Protein AF-A0A183IGJ3-F1 (afdb_monomer_lite)

pLDDT: mean 84.65, std 13.78, range [41.81, 96.06]

Sequence (162 aa):
MSFAILSLTQYGVMQSRVSWLTRVNLHGWLLAAASLLSVCGFIVVYTGKTAFGKNHFTTYHGLIGFVTVCFTLLQLPTGLLLKYAYALQLTTFVRLVDMKFAHSLSGSLLYVFGCVALMLSFVSNWFVHHTSTLTVYYSFAIVAMMATFFIGNAYSIIKVRL

Foldseek 3Di:
DLVLVLCVFPPHPNVVPDDPVVSLVVSLVVLVVVLVVLVVVLVVVVVVCVVVVHDAPPFPLRVLSVVLSVLSVVLNVLSVCLVCVVVVVVCVVPPSLVSVLVSLVSVLVSLVSVLVSQLSVLPDPVNPVVDPPVVSVVSNVVSVVSNVVSVVRNVVSVVVVD

Structure (mmCIF, N/CA/C/O backbone):
data_AF-A0A183IGJ3-F1
#
_entry.id   AF-A0A183IGJ3-F1
#
loop_
_atom_site.group_PDB
_atom_site.id
_atom_site.type_symbol
_atom_site.label_atom_id
_atom_site.label_alt_id
_atom_site.label_comp_id
_atom_site.label_asym_id
_atom_site.label_entity_id
_atom_site.label_seq_id
_atom_site.pdbx_PDB_ins_code
_atom_site.Cartn_x
_atom_site.Cartn_y
_atom_site.Cartn_z
_atom_site.occupancy
_atom_site.B_iso_or_equiv
_atom_site.auth_seq_id
_atom_site.auth_comp_id
_atom_site.auth_asym_id
_atom_site.auth_atom_id
_atom_site.pdbx_PDB_model_num
ATOM 1 N N . MET A 1 1 ? -2.962 4.534 -2.001 1.00 48.09 1 MET A N 1
ATOM 2 C CA . MET A 1 1 ? -2.826 3.308 -2.824 1.00 48.09 1 MET A CA 1
ATOM 3 C C . MET A 1 1 ? -3.724 3.379 -4.060 1.00 48.09 1 MET A C 1
ATOM 5 O O . MET A 1 1 ? -3.209 3.489 -5.161 1.00 48.09 1 MET A O 1
ATOM 9 N N . SER A 1 2 ? -5.048 3.442 -3.908 1.00 41.81 2 SER A N 1
ATOM 10 C CA . SER A 1 2 ? -6.011 3.329 -5.019 1.00 41.81 2 SER A CA 1
ATOM 11 C C . SER A 1 2 ? -5.917 4.424 -6.098 1.00 41.81 2 SER A C 1
ATOM 13 O O . SER A 1 2 ? -5.955 4.116 -7.284 1.00 41.81 2 SER A O 1
ATOM 15 N N . PHE A 1 3 ? -5.693 5.688 -5.718 1.00 49.97 3 PHE A N 1
ATOM 16 C CA . PHE A 1 3 ? -5.486 6.791 -6.675 1.00 49.97 3 PHE A CA 1
ATOM 17 C C . PHE A 1 3 ? -4.190 6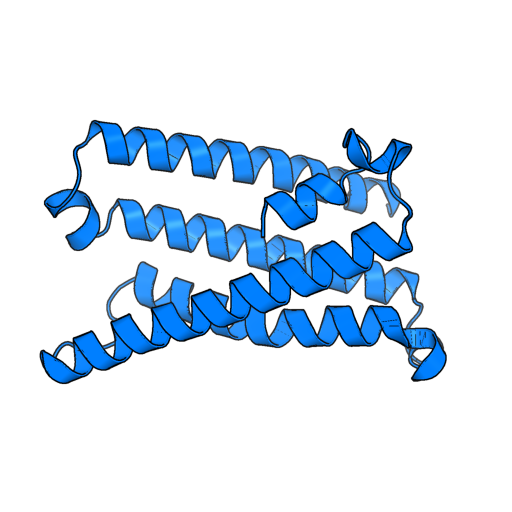.639 -7.499 1.00 49.97 3 PHE A C 1
ATOM 19 O O . PHE A 1 3 ? -4.163 6.935 -8.689 1.00 49.97 3 PHE A O 1
ATOM 26 N N . ALA A 1 4 ? -3.130 6.102 -6.883 1.00 49.72 4 ALA A N 1
ATOM 27 C CA . ALA A 1 4 ? -1.837 5.854 -7.527 1.00 49.72 4 ALA A CA 1
ATOM 28 C C . ALA A 1 4 ? -1.868 4.681 -8.523 1.00 49.72 4 ALA A C 1
ATOM 30 O O . ALA A 1 4 ? -0.970 4.554 -9.350 1.00 49.72 4 ALA A O 1
ATOM 31 N N . ILE A 1 5 ? -2.869 3.806 -8.417 1.00 51.47 5 ILE A N 1
ATOM 32 C CA . ILE A 1 5 ? -3.112 2.715 -9.362 1.00 51.47 5 ILE A CA 1
ATOM 33 C C . ILE A 1 5 ? -4.030 3.200 -10.486 1.00 51.47 5 ILE A C 1
ATOM 35 O O . ILE A 1 5 ? -3.745 2.940 -11.651 1.00 51.47 5 ILE A O 1
ATOM 39 N N . LEU A 1 6 ? -5.078 3.970 -10.165 1.00 50.88 6 LEU A N 1
ATOM 40 C CA . LEU A 1 6 ? -5.981 4.588 -11.146 1.00 50.88 6 LEU A CA 1
ATOM 41 C C . LEU A 1 6 ? -5.226 5.444 -12.174 1.00 50.88 6 LEU A C 1
ATOM 43 O O . LEU A 1 6 ? -5.501 5.351 -13.369 1.00 50.88 6 LEU A O 1
ATOM 47 N N . SER A 1 7 ? -4.211 6.194 -11.737 1.00 45.66 7 SER A N 1
ATOM 48 C CA . SER A 1 7 ? -3.332 6.966 -12.625 1.00 45.66 7 SER A CA 1
ATOM 49 C C . SER A 1 7 ? -2.435 6.099 -13.528 1.00 45.66 7 SER A C 1
ATOM 51 O O . SER A 1 7 ? -1.922 6.592 -14.537 1.00 45.66 7 SER A O 1
ATOM 53 N N . LEU A 1 8 ? -2.262 4.809 -13.217 1.00 50.53 8 LEU A N 1
ATOM 54 C CA . LEU A 1 8 ? -1.480 3.833 -13.986 1.00 50.53 8 LEU A CA 1
ATOM 55 C C . LEU A 1 8 ? -2.326 2.900 -14.873 1.00 50.53 8 LEU A C 1
ATOM 57 O O . LEU A 1 8 ? -1.766 2.286 -15.780 1.00 50.53 8 LEU A O 1
ATOM 61 N N . THR A 1 9 ? -3.646 2.829 -14.674 1.00 54.88 9 THR A N 1
ATOM 62 C CA . THR A 1 9 ? -4.538 1.972 -15.482 1.00 54.88 9 THR A CA 1
ATOM 63 C C . THR A 1 9 ? -4.536 2.342 -16.969 1.00 54.88 9 THR A C 1
ATOM 65 O O . THR A 1 9 ? -4.424 3.518 -17.321 1.00 54.88 9 THR A O 1
ATOM 68 N N . GLN A 1 10 ? -4.677 1.324 -17.833 1.00 47.97 10 GLN A N 1
ATOM 69 C CA . GLN A 1 10 ? -4.650 1.446 -19.301 1.00 47.97 10 GLN A CA 1
ATOM 70 C C . GLN A 1 10 ? -5.842 2.220 -19.912 1.00 47.97 10 GLN A C 1
ATOM 72 O O . GLN A 1 10 ? -5.866 2.484 -21.111 1.00 47.97 10 GLN A O 1
ATOM 77 N N . TYR A 1 11 ? -6.823 2.585 -19.086 1.00 48.66 11 TYR A N 1
ATOM 78 C CA . TYR A 1 11 ? -8.042 3.294 -19.487 1.00 48.66 11 TYR A CA 1
ATOM 79 C C . TYR A 1 11 ? -8.221 4.620 -18.731 1.00 48.66 11 TYR A C 1
ATOM 81 O O . TYR A 1 11 ? -9.275 5.250 -18.797 1.00 48.66 11 TYR A O 1
ATOM 89 N N . GLY A 1 12 ? -7.205 5.052 -17.977 1.00 52.75 12 GLY A N 1
ATOM 90 C CA . GLY A 1 12 ? -7.274 6.273 -17.183 1.00 52.75 12 GLY A CA 1
ATOM 91 C C . GLY A 1 12 ? -7.112 7.525 -18.044 1.00 52.75 12 GLY A C 1
ATOM 92 O O . GLY A 1 12 ? -6.180 7.622 -18.841 1.00 52.75 12 GLY A O 1
ATOM 93 N N . VAL A 1 13 ? -7.946 8.543 -17.809 1.00 51.69 13 VAL A N 1
ATOM 94 C CA . VAL A 1 13 ? -7.865 9.869 -18.463 1.00 51.69 13 VAL A CA 1
ATOM 95 C C . VAL A 1 13 ? -6.439 10.453 -18.416 1.00 51.69 13 VAL A C 1
ATOM 97 O O . VAL A 1 13 ? -5.993 11.098 -19.364 1.00 51.69 13 VAL A O 1
ATOM 100 N N . MET A 1 14 ? -5.679 10.167 -17.349 1.00 49.31 14 MET A N 1
ATOM 101 C CA . MET A 1 14 ? -4.291 10.616 -17.177 1.00 49.31 14 MET A CA 1
ATOM 102 C C . MET A 1 14 ? -3.277 9.955 -18.122 1.00 49.31 14 MET A C 1
ATOM 104 O O . MET A 1 14 ? -2.228 10.547 -18.368 1.00 49.31 14 MET A O 1
ATOM 108 N N . GLN A 1 15 ? -3.545 8.766 -18.668 1.00 58.28 15 GLN A N 1
ATOM 109 C CA . GLN A 1 15 ? -2.592 8.074 -19.543 1.00 58.28 15 GLN A CA 1
ATOM 110 C C . GLN A 1 15 ? -2.356 8.815 -20.860 1.00 58.28 15 GLN A C 1
ATOM 112 O O . GLN A 1 15 ? -1.246 8.778 -21.381 1.00 58.28 15 GLN A O 1
ATOM 117 N N . SER A 1 16 ? -3.380 9.502 -21.368 1.00 57.66 16 SER A N 1
ATOM 118 C CA . SER A 1 16 ? -3.294 10.280 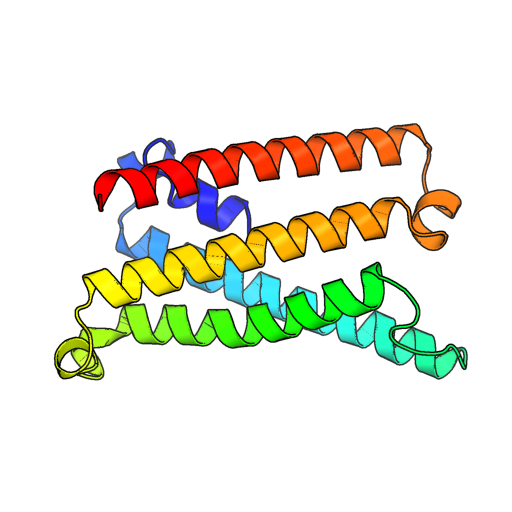-22.609 1.00 57.66 16 SER A CA 1
ATOM 119 C C . SER A 1 16 ? -2.636 11.653 -22.429 1.00 57.66 16 SER A C 1
ATOM 121 O O . SER A 1 16 ? -2.203 12.250 -23.409 1.00 57.66 16 SER A O 1
ATOM 123 N N . ARG A 1 17 ? -2.554 12.166 -21.191 1.00 69.44 17 ARG A N 1
ATOM 124 C CA . ARG A 1 17 ? -2.164 13.562 -20.912 1.00 69.44 17 ARG A CA 1
ATOM 125 C C . ARG A 1 17 ? -0.875 13.724 -20.113 1.00 69.44 17 ARG A C 1
ATOM 127 O O . ARG A 1 17 ? -0.326 14.820 -20.080 1.00 69.44 17 ARG A O 1
ATOM 134 N N . VAL A 1 18 ? -0.402 12.676 -19.439 1.00 75.50 18 VAL A N 1
ATOM 135 C CA . VAL A 1 18 ? 0.725 12.762 -18.500 1.00 75.50 18 VAL A CA 1
ATOM 136 C C . VAL A 1 18 ? 1.831 11.798 -18.910 1.00 75.50 18 VAL A C 1
ATOM 138 O O . VAL A 1 18 ? 1.575 10.623 -19.174 1.00 75.50 18 VAL A O 1
ATOM 141 N N . SER A 1 19 ? 3.077 12.286 -18.919 1.00 83.81 19 SER A N 1
ATOM 142 C CA . SER A 1 19 ? 4.242 11.475 -19.283 1.00 83.81 19 SER A CA 1
ATOM 143 C C . SER A 1 19 ? 4.370 10.228 -18.398 1.00 83.81 19 SER A C 1
ATOM 145 O O . SER A 1 19 ? 4.028 10.237 -17.210 1.00 83.81 19 SER A O 1
ATOM 147 N N . TRP A 1 20 ? 4.911 9.147 -18.964 1.00 79.25 20 TRP A N 1
ATOM 148 C CA . TRP A 1 20 ? 5.144 7.905 -18.225 1.00 79.25 20 TRP A CA 1
ATOM 149 C C . TRP A 1 20 ? 6.023 8.124 -16.983 1.00 79.25 20 TRP A C 1
ATOM 151 O O . TRP A 1 20 ? 5.697 7.633 -15.903 1.00 79.25 20 TRP A O 1
ATOM 161 N N . LEU A 1 21 ? 7.082 8.932 -17.108 1.00 83.88 21 LEU A N 1
ATOM 162 C CA . LEU A 1 21 ? 7.997 9.234 -16.006 1.00 83.88 21 LEU A CA 1
ATOM 163 C C . LEU A 1 21 ? 7.287 9.962 -14.856 1.00 83.88 21 LEU A C 1
ATOM 165 O O . LEU A 1 21 ? 7.456 9.598 -13.691 1.00 83.88 21 LEU A O 1
ATOM 169 N N . THR A 1 22 ? 6.451 10.954 -15.174 1.00 85.88 22 THR A N 1
ATOM 170 C CA . THR A 1 22 ? 5.648 11.667 -14.173 1.00 85.88 22 THR A CA 1
ATOM 171 C C . THR A 1 22 ? 4.702 10.710 -13.449 1.00 85.88 22 THR A C 1
ATOM 173 O O . THR A 1 22 ? 4.613 10.759 -12.225 1.00 85.88 22 THR A O 1
ATOM 176 N N . ARG A 1 23 ? 4.038 9.798 -14.171 1.00 81.81 23 ARG A N 1
ATOM 177 C CA . ARG A 1 23 ? 3.114 8.816 -13.575 1.00 81.81 23 ARG A CA 1
ATOM 178 C C . ARG A 1 23 ? 3.823 7.870 -12.607 1.00 81.81 23 ARG A C 1
ATOM 180 O O . ARG A 1 23 ? 3.336 7.666 -11.498 1.00 81.81 23 ARG A O 1
ATOM 187 N N . VAL A 1 24 ? 4.986 7.342 -12.991 1.00 83.81 24 VAL A N 1
ATOM 188 C CA . VAL A 1 24 ? 5.797 6.463 -12.129 1.00 83.81 24 VAL A CA 1
ATOM 189 C C . VAL A 1 24 ? 6.292 7.204 -10.885 1.00 83.81 24 VAL A C 1
ATOM 191 O O . VAL A 1 24 ? 6.236 6.659 -9.784 1.00 83.81 24 VAL A O 1
ATOM 194 N N . ASN A 1 25 ? 6.725 8.460 -11.028 1.00 87.94 25 ASN A N 1
ATOM 195 C CA . ASN A 1 25 ? 7.157 9.269 -9.886 1.00 87.94 25 ASN A CA 1
ATOM 196 C C . ASN A 1 25 ? 5.997 9.589 -8.935 1.00 87.94 25 ASN A C 1
ATOM 198 O O . ASN A 1 25 ? 6.141 9.410 -7.729 1.00 87.94 25 ASN A O 1
ATOM 202 N N . LEU A 1 26 ? 4.842 10.008 -9.461 1.00 86.56 26 LEU A N 1
ATOM 203 C CA . LEU A 1 26 ? 3.645 10.251 -8.651 1.00 86.56 26 LEU A CA 1
ATOM 204 C C . LEU A 1 26 ? 3.206 8.988 -7.911 1.00 86.56 26 LEU A C 1
ATOM 206 O O . LEU A 1 26 ? 2.904 9.055 -6.723 1.00 86.56 26 LEU A O 1
ATOM 210 N N . HIS A 1 27 ? 3.209 7.838 -8.589 1.00 86.25 27 HIS A N 1
ATOM 211 C CA . HIS A 1 27 ? 2.921 6.554 -7.962 1.00 86.25 27 HIS A CA 1
ATOM 212 C C . HIS A 1 27 ? 3.863 6.291 -6.781 1.00 86.25 27 HIS A C 1
ATOM 214 O O . HIS A 1 27 ? 3.391 6.065 -5.669 1.00 86.25 27 HIS A O 1
ATOM 220 N N . GLY A 1 28 ? 5.176 6.417 -6.991 1.00 88.19 28 GLY A N 1
ATOM 221 C CA . GLY A 1 28 ? 6.171 6.248 -5.931 1.00 88.19 28 GLY A CA 1
ATOM 222 C C . GLY A 1 28 ? 5.956 7.188 -4.739 1.00 88.19 28 GLY A C 1
ATOM 223 O O . GLY A 1 28 ? 5.903 6.723 -3.602 1.00 88.19 28 GLY A O 1
ATOM 224 N N . TRP A 1 29 ? 5.762 8.488 -4.982 1.00 90.31 29 TRP A N 1
ATOM 225 C CA . TRP A 1 29 ? 5.558 9.476 -3.913 1.00 90.31 29 TRP A CA 1
ATOM 226 C C . TRP A 1 29 ? 4.268 9.249 -3.126 1.00 90.31 29 TRP A C 1
ATOM 228 O O . TRP A 1 29 ? 4.275 9.305 -1.896 1.00 90.31 29 TRP A O 1
ATOM 238 N N . LEU A 1 30 ? 3.167 8.938 -3.814 1.00 88.38 30 LEU A N 1
ATOM 239 C CA . LEU A 1 30 ? 1.893 8.628 -3.165 1.00 88.38 30 LEU A CA 1
ATOM 240 C C . LEU A 1 30 ? 1.981 7.355 -2.319 1.00 88.38 30 LEU A C 1
ATOM 242 O O . LEU A 1 30 ? 1.377 7.295 -1.248 1.00 88.38 30 LEU A O 1
ATOM 246 N N . LEU A 1 31 ? 2.715 6.336 -2.782 1.00 90.06 31 LEU A N 1
ATOM 247 C CA . LEU A 1 31 ? 2.945 5.122 -2.001 1.00 90.06 31 LEU A CA 1
ATOM 248 C C . LEU A 1 31 ? 3.841 5.387 -0.788 1.00 90.06 31 LEU A C 1
ATOM 250 O O . LEU A 1 31 ? 3.537 4.884 0.290 1.00 90.06 31 LEU A O 1
ATOM 254 N N . ALA A 1 32 ? 4.892 6.198 -0.931 1.00 90.75 32 ALA A N 1
ATOM 255 C CA . ALA A 1 32 ? 5.766 6.572 0.179 1.00 90.75 32 ALA A CA 1
ATOM 256 C C . ALA A 1 32 ? 4.999 7.339 1.268 1.00 90.75 32 ALA A C 1
ATOM 258 O O . ALA A 1 32 ? 5.056 6.967 2.441 1.00 90.75 32 ALA A O 1
ATOM 259 N N . ALA A 1 33 ? 4.205 8.342 0.880 1.00 92.50 33 ALA A N 1
ATOM 260 C CA . ALA A 1 33 ? 3.359 9.093 1.807 1.00 92.50 33 ALA A CA 1
ATOM 261 C C . ALA A 1 33 ? 2.314 8.192 2.489 1.00 92.50 33 ALA A C 1
ATOM 263 O O . ALA A 1 33 ? 2.146 8.246 3.706 1.00 92.50 33 ALA A O 1
ATOM 264 N N . ALA A 1 34 ? 1.649 7.317 1.727 1.00 89.19 34 ALA A N 1
ATOM 265 C CA . ALA A 1 34 ? 0.686 6.367 2.283 1.00 89.19 34 ALA A CA 1
ATOM 266 C C . ALA A 1 34 ? 1.342 5.382 3.264 1.00 89.19 34 ALA A C 1
ATOM 268 O O . ALA A 1 34 ? 0.765 5.087 4.307 1.00 89.19 34 ALA A O 1
ATOM 269 N N . SER A 1 35 ? 2.547 4.898 2.957 1.00 92.25 35 SER A N 1
ATOM 270 C CA . SER A 1 35 ? 3.300 4.014 3.848 1.00 92.25 35 SER A CA 1
ATOM 271 C C . SER A 1 35 ? 3.693 4.721 5.139 1.00 92.25 35 SER A C 1
ATOM 273 O O . SER A 1 35 ? 3.549 4.138 6.209 1.00 92.25 35 SER A O 1
ATOM 275 N N . LEU A 1 36 ? 4.144 5.977 5.061 1.00 94.94 36 LEU A N 1
ATOM 276 C CA . LEU A 1 36 ? 4.469 6.768 6.245 1.00 94.94 36 LEU A CA 1
ATOM 277 C C . LEU A 1 36 ? 3.239 6.941 7.143 1.00 94.94 36 LEU A C 1
ATOM 279 O O . LEU A 1 36 ? 3.298 6.639 8.331 1.00 94.94 36 LEU A O 1
ATOM 283 N N . LEU A 1 37 ? 2.103 7.342 6.565 1.00 94.19 37 LEU A N 1
ATOM 284 C CA . LEU A 1 37 ? 0.839 7.461 7.298 1.00 94.19 37 LEU A CA 1
ATOM 285 C C . LEU A 1 37 ? 0.408 6.131 7.921 1.00 94.19 37 LEU A C 1
ATOM 287 O O . LEU A 1 37 ? -0.061 6.110 9.057 1.00 94.19 37 LEU A O 1
ATOM 291 N N . SER A 1 38 ? 0.599 5.022 7.207 1.00 92.75 38 SER A N 1
ATOM 292 C CA . SER A 1 38 ? 0.275 3.690 7.713 1.00 92.75 38 SER A CA 1
ATOM 293 C C . SER A 1 38 ? 1.143 3.297 8.910 1.00 92.75 38 SER A C 1
ATOM 295 O O . SER A 1 38 ? 0.624 2.729 9.871 1.00 92.75 38 SER A O 1
ATOM 297 N N . VAL A 1 39 ? 2.443 3.606 8.878 1.00 95.31 39 VAL A N 1
ATOM 298 C CA . VAL A 1 39 ? 3.358 3.368 10.005 1.00 95.31 39 VAL A CA 1
ATOM 299 C C . VAL A 1 39 ? 2.983 4.254 11.191 1.00 95.31 39 VAL A C 1
ATOM 301 O O . VAL A 1 39 ? 2.861 3.749 12.304 1.00 95.31 39 VAL A O 1
ATOM 304 N N . CYS A 1 40 ? 2.718 5.543 10.969 1.00 95.94 40 CYS A N 1
ATOM 305 C CA . CYS A 1 40 ? 2.268 6.450 12.026 1.00 95.94 40 CYS A CA 1
ATOM 306 C C . CYS A 1 40 ? 0.958 5.971 12.669 1.00 95.94 40 CYS A C 1
ATOM 308 O O . CYS A 1 40 ? 0.865 5.896 13.892 1.00 95.94 40 CYS A O 1
ATOM 310 N N . GLY A 1 41 ? -0.036 5.586 11.862 1.00 92.56 41 GLY A N 1
ATOM 311 C CA . GLY A 1 41 ? -1.301 5.038 12.355 1.00 92.56 41 GLY A CA 1
ATOM 312 C C . GLY A 1 41 ? -1.105 3.756 13.166 1.00 92.56 41 GLY A C 1
ATOM 313 O O . GLY A 1 41 ? -1.695 3.605 14.236 1.00 92.56 41 GLY A O 1
ATOM 314 N N . PHE A 1 42 ? -0.223 2.862 12.708 1.00 93.50 42 PHE A N 1
ATOM 315 C CA . PHE A 1 42 ? 0.147 1.665 13.460 1.00 93.50 42 PHE A CA 1
ATOM 316 C C . PHE A 1 42 ? 0.788 2.007 14.811 1.00 93.50 42 PHE A C 1
ATOM 318 O O . PHE A 1 42 ? 0.372 1.453 15.828 1.00 93.50 42 PHE A O 1
ATOM 325 N N . ILE A 1 43 ? 1.744 2.942 14.840 1.00 95.50 43 ILE A N 1
ATOM 326 C CA . ILE A 1 43 ? 2.410 3.389 16.072 1.00 95.50 43 ILE A CA 1
ATOM 327 C C . ILE A 1 43 ? 1.383 3.942 17.062 1.00 95.50 43 ILE A C 1
ATOM 329 O O . ILE A 1 43 ? 1.396 3.531 18.216 1.00 95.50 43 ILE A O 1
ATOM 333 N N . VAL A 1 44 ? 0.465 4.807 16.618 1.00 94.25 44 VAL A N 1
ATOM 334 C CA . VAL A 1 44 ? -0.583 5.391 17.476 1.00 94.25 44 VAL A CA 1
ATOM 335 C C . VAL A 1 44 ? -1.472 4.310 18.097 1.00 94.25 44 VAL A C 1
ATOM 337 O O . VAL A 1 44 ? -1.743 4.338 19.297 1.00 94.25 44 VAL A O 1
ATOM 340 N N . VAL A 1 45 ? -1.913 3.328 17.305 1.00 90.81 45 VAL A N 1
ATOM 341 C CA . VAL A 1 45 ? -2.738 2.223 17.820 1.00 90.81 45 VAL A CA 1
ATOM 342 C C . VAL A 1 45 ? -1.935 1.331 18.768 1.00 90.81 45 VAL A C 1
ATOM 344 O O . VAL A 1 45 ? -2.467 0.881 19.786 1.00 90.81 45 VAL A O 1
ATOM 347 N N . TYR A 1 46 ? -0.665 1.073 18.453 1.00 92.94 46 TYR A N 1
ATOM 348 C CA . TYR A 1 46 ? 0.217 0.259 19.279 1.00 92.94 46 TYR A CA 1
ATOM 349 C C . TYR A 1 46 ? 0.452 0.915 20.642 1.00 92.94 46 TYR A C 1
ATOM 351 O O . TYR A 1 46 ? 0.119 0.321 21.666 1.00 92.94 46 TYR A O 1
ATOM 359 N N . THR A 1 47 ? 0.943 2.155 20.669 1.00 94.31 47 THR A N 1
ATOM 360 C CA . THR A 1 47 ? 1.231 2.875 21.918 1.00 94.31 47 THR A CA 1
ATOM 361 C C . THR A 1 47 ? -0.034 3.133 22.724 1.00 94.31 47 THR A C 1
ATOM 363 O O . THR A 1 47 ? -0.011 2.986 23.944 1.00 94.31 47 THR A O 1
ATOM 366 N N . GLY A 1 48 ? -1.162 3.414 22.062 1.00 92.44 48 GLY A N 1
ATOM 367 C CA . GLY A 1 48 ? -2.462 3.516 22.718 1.00 92.44 48 GLY A CA 1
ATOM 368 C C . GLY A 1 48 ? -2.835 2.225 23.449 1.00 92.44 48 GLY A C 1
ATOM 369 O O . GLY A 1 48 ? -3.195 2.260 24.623 1.00 92.44 48 GLY A O 1
ATOM 370 N N . LYS A 1 49 ? -2.699 1.060 22.804 1.00 90.19 49 LYS A N 1
ATOM 371 C CA . LYS A 1 49 ? -2.958 -0.229 23.468 1.00 90.19 49 LYS A CA 1
ATOM 372 C C . LYS A 1 49 ? -2.036 -0.464 24.660 1.00 90.19 49 LYS A C 1
ATOM 374 O O . LYS A 1 49 ? -2.537 -0.868 25.707 1.00 90.19 49 LYS A O 1
ATOM 379 N N . THR A 1 50 ? -0.746 -0.162 24.523 1.00 92.75 50 THR A N 1
ATOM 380 C CA . THR A 1 50 ? 0.221 -0.285 25.621 1.00 92.75 50 THR A CA 1
ATOM 381 C C . THR A 1 50 ? -0.158 0.609 26.804 1.00 92.75 50 THR A C 1
ATOM 383 O O . THR A 1 50 ? -0.198 0.129 27.933 1.00 92.75 50 THR A O 1
ATOM 386 N N . ALA A 1 51 ? -0.518 1.872 26.555 1.00 93.50 51 ALA A N 1
ATOM 387 C CA . ALA A 1 51 ? -0.904 2.824 27.599 1.00 93.50 51 ALA A CA 1
ATOM 388 C C . ALA A 1 51 ? -2.168 2.399 28.370 1.00 93.50 51 ALA A C 1
ATOM 390 O O . ALA A 1 51 ? -2.271 2.647 29.567 1.00 93.50 51 ALA A O 1
ATOM 391 N N . PHE A 1 52 ? -3.112 1.724 27.706 1.00 92.06 52 PHE A N 1
ATOM 392 C CA . PHE A 1 52 ? -4.326 1.186 28.335 1.00 92.06 52 PHE A CA 1
ATOM 393 C C . PHE A 1 52 ? -4.183 -0.267 28.828 1.00 92.06 52 PHE A C 1
ATOM 395 O O . PHE A 1 52 ? -5.193 -0.883 29.166 1.00 92.06 52 PHE A O 1
ATOM 402 N N . GLY A 1 53 ? -2.974 -0.846 28.819 1.00 91.25 53 GLY A N 1
ATOM 403 C CA . GLY A 1 53 ? -2.733 -2.229 29.256 1.00 91.25 53 GLY A CA 1
ATOM 404 C C . GLY A 1 53 ? -3.465 -3.291 28.424 1.00 91.25 53 GLY A C 1
ATOM 405 O O . GLY A 1 53 ? -3.780 -4.370 28.924 1.00 91.25 53 GLY A O 1
ATOM 406 N N . LYS A 1 54 ? -3.793 -2.990 27.162 1.00 90.25 54 LYS A N 1
ATOM 407 C CA . LYS A 1 54 ? -4.536 -3.893 26.272 1.00 90.25 54 LYS A CA 1
ATOM 408 C C . LYS A 1 54 ? -3.583 -4.802 25.504 1.00 90.25 54 LYS A C 1
ATOM 410 O O . LYS A 1 54 ? -2.587 -4.348 24.951 1.00 90.25 54 LYS A O 1
ATOM 415 N N . ASN A 1 55 ? -3.968 -6.067 25.351 1.00 89.94 55 ASN A N 1
ATOM 416 C CA . ASN A 1 55 ? -3.219 -7.022 24.538 1.00 89.94 55 ASN A CA 1
ATOM 417 C C . ASN A 1 55 ? -3.151 -6.601 23.054 1.00 89.94 55 ASN A C 1
ATOM 419 O O . ASN A 1 55 ? -4.119 -6.107 22.451 1.00 89.94 55 ASN A O 1
ATOM 423 N N . HIS A 1 56 ? -1.988 -6.828 22.446 1.00 89.12 56 HIS A N 1
ATOM 424 C CA . HIS A 1 56 ? -1.729 -6.546 21.037 1.00 89.12 56 HI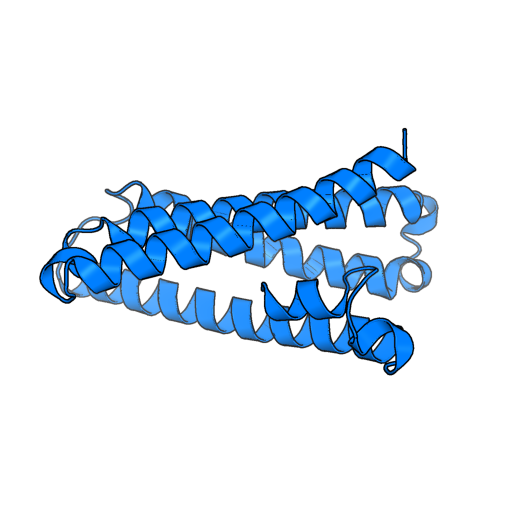S A CA 1
ATOM 425 C C . HIS A 1 56 ? -2.179 -7.714 20.148 1.00 89.12 56 HIS A C 1
ATOM 427 O O . HIS A 1 56 ? -2.236 -8.853 20.591 1.00 89.12 56 HIS A O 1
ATOM 433 N N . PHE A 1 57 ? -2.526 -7.413 18.891 1.00 87.69 57 PHE A N 1
ATOM 434 C CA . PHE A 1 57 ? -2.825 -8.413 17.846 1.00 87.69 57 PHE A CA 1
ATOM 435 C C . PHE A 1 57 ? -3.883 -9.482 18.179 1.00 87.69 57 PHE A C 1
ATOM 437 O O . PHE A 1 57 ? -3.919 -10.532 17.554 1.00 87.69 57 PHE A O 1
ATOM 444 N N . THR A 1 58 ? -4.797 -9.202 19.109 1.00 89.25 58 THR A N 1
ATOM 445 C CA . THR A 1 58 ? -5.859 -10.138 19.516 1.00 89.25 58 THR A CA 1
ATOM 446 C C . THR A 1 58 ? -7.030 -10.240 18.539 1.00 89.25 58 THR A C 1
ATOM 448 O O . THR A 1 58 ? -7.900 -11.087 18.710 1.00 89.25 58 THR A O 1
ATOM 451 N N . THR A 1 59 ? -7.090 -9.371 17.527 1.00 90.06 59 THR A N 1
ATOM 452 C CA . THR A 1 59 ? -8.166 -9.346 16.529 1.00 90.06 59 THR A CA 1
ATOM 453 C C . THR A 1 59 ? -7.617 -9.635 15.140 1.00 90.0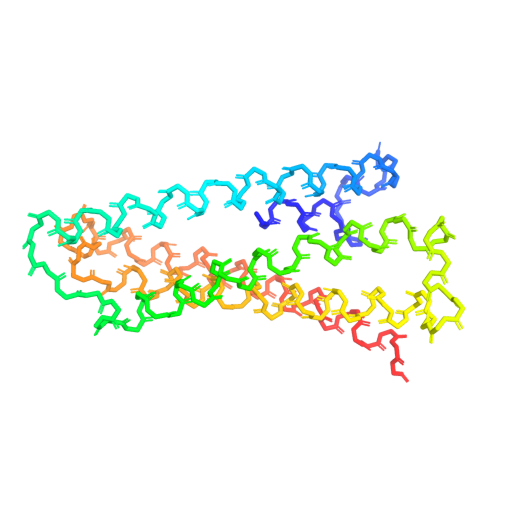6 59 THR A C 1
ATOM 455 O O . THR A 1 59 ? -6.489 -9.248 14.822 1.00 90.06 59 THR A O 1
ATOM 458 N N . TYR A 1 60 ? -8.445 -10.229 14.272 1.00 92.06 60 TYR A N 1
ATOM 459 C CA . TYR A 1 60 ? -8.094 -10.434 12.863 1.00 92.06 60 TYR A CA 1
ATOM 460 C C . TYR A 1 60 ? -7.709 -9.120 12.172 1.00 92.06 60 TYR A C 1
ATOM 462 O O . TYR A 1 60 ? -6.722 -9.086 11.445 1.00 92.06 60 TYR A O 1
ATOM 470 N N . HIS A 1 61 ? -8.420 -8.020 12.458 1.00 92.12 61 HIS A N 1
ATOM 471 C CA . HIS A 1 61 ? -8.053 -6.690 11.960 1.00 92.12 61 HIS A CA 1
ATOM 472 C C . HIS A 1 61 ? -6.628 -6.297 12.379 1.00 92.12 61 HIS A C 1
ATOM 474 O O . HIS A 1 61 ? -5.841 -5.861 11.544 1.00 92.12 61 HIS A O 1
ATOM 480 N N . GLY A 1 62 ? -6.278 -6.479 13.658 1.00 90.94 62 GLY A N 1
ATOM 481 C CA . GLY A 1 62 ? -4.953 -6.132 14.169 1.00 90.94 62 GLY A CA 1
ATOM 482 C C . GLY A 1 62 ? -3.835 -6.957 13.531 1.00 90.94 62 GLY A C 1
ATOM 483 O O . GLY A 1 62 ? -2.798 -6.398 13.180 1.00 90.94 62 GLY A O 1
ATOM 484 N N . LEU A 1 63 ? -4.050 -8.264 13.347 1.00 93.88 63 LEU A N 1
ATOM 485 C CA . LEU A 1 63 ? -3.068 -9.158 12.730 1.00 93.88 63 LEU A CA 1
ATOM 486 C C . LEU A 1 63 ? -2.895 -8.871 11.232 1.00 93.88 63 LEU A C 1
ATOM 488 O O . LEU A 1 63 ? -1.781 -8.629 10.772 1.00 93.88 63 LEU A O 1
ATOM 492 N N . ILE A 1 64 ? -3.996 -8.845 10.474 1.00 94.50 64 ILE A N 1
ATOM 493 C CA . ILE A 1 64 ? -3.972 -8.586 9.027 1.00 94.50 64 ILE A CA 1
ATOM 494 C C . ILE A 1 64 ? -3.469 -7.169 8.737 1.00 94.50 64 ILE A C 1
ATOM 496 O O . ILE A 1 64 ? -2.682 -6.973 7.811 1.00 94.50 64 ILE A O 1
ATOM 500 N N . GLY A 1 65 ? -3.860 -6.185 9.550 1.00 93.50 65 GLY A N 1
ATOM 501 C CA . GLY A 1 65 ? -3.354 -4.819 9.464 1.00 93.50 65 GLY A CA 1
ATOM 502 C C . GLY A 1 65 ? -1.836 -4.759 9.635 1.00 93.50 65 GLY A C 1
ATOM 503 O O . GLY A 1 65 ? -1.158 -4.165 8.803 1.00 93.50 65 GLY A O 1
ATOM 504 N N . PHE A 1 66 ? -1.282 -5.438 10.642 1.00 94.50 66 PHE A N 1
ATOM 505 C CA . PHE A 1 66 ? 0.169 -5.497 10.848 1.00 94.50 66 PHE A CA 1
ATOM 506 C C . PHE A 1 66 ? 0.911 -6.155 9.684 1.00 94.50 66 PHE A C 1
ATOM 508 O O . PHE A 1 66 ? 1.864 -5.577 9.161 1.00 94.50 66 PHE A O 1
ATOM 515 N N . VAL A 1 67 ? 0.428 -7.313 9.222 1.00 95.75 67 VAL A N 1
ATOM 516 C CA . VAL A 1 67 ? 0.981 -7.993 8.041 1.00 95.75 67 VAL A CA 1
ATOM 517 C C . VAL A 1 67 ? 0.963 -7.061 6.828 1.00 95.75 67 VAL A C 1
ATOM 519 O O . VAL A 1 67 ? 1.955 -6.970 6.111 1.00 95.75 67 VAL A O 1
ATOM 522 N N . THR A 1 68 ? -0.121 -6.304 6.634 1.00 94.75 68 THR A N 1
ATOM 523 C CA . THR A 1 68 ? -0.246 -5.327 5.540 1.00 94.75 68 THR A CA 1
ATOM 524 C C . THR A 1 68 ? 0.781 -4.198 5.659 1.00 94.75 68 THR A C 1
ATOM 526 O O . THR A 1 68 ? 1.367 -3.803 4.650 1.00 94.75 68 THR A O 1
ATOM 529 N N . VAL A 1 69 ? 1.052 -3.691 6.868 1.00 95.12 69 VAL A N 1
ATOM 530 C CA . VAL A 1 69 ? 2.099 -2.675 7.095 1.00 95.12 69 VAL A CA 1
ATOM 531 C C . VAL A 1 69 ? 3.476 -3.237 6.751 1.00 95.12 69 VAL A C 1
ATOM 533 O O . VAL A 1 69 ? 4.189 -2.635 5.947 1.00 95.12 69 VAL A O 1
ATOM 536 N N . CYS A 1 70 ? 3.837 -4.406 7.287 1.00 96.06 70 CYS A N 1
ATOM 537 C CA . CYS A 1 70 ? 5.112 -5.060 6.978 1.00 96.06 70 CYS A CA 1
ATOM 538 C C . CYS A 1 70 ? 5.265 -5.316 5.475 1.00 96.06 70 CYS A C 1
ATOM 540 O O . CYS A 1 70 ? 6.300 -5.006 4.887 1.00 96.06 70 CYS A O 1
ATOM 542 N N . PHE A 1 71 ? 4.214 -5.820 4.831 1.00 95.19 71 PHE A N 1
ATOM 543 C CA . PHE A 1 71 ? 4.229 -6.095 3.402 1.00 95.19 71 PHE A CA 1
ATOM 544 C C . PHE A 1 71 ? 4.331 -4.798 2.577 1.00 95.19 71 PHE A C 1
ATOM 546 O O . PHE A 1 71 ? 5.082 -4.747 1.607 1.00 95.19 71 PHE A O 1
ATOM 553 N N . THR A 1 72 ? 3.699 -3.701 3.004 1.00 93.31 72 THR A N 1
ATOM 554 C CA . THR A 1 72 ? 3.876 -2.378 2.372 1.00 93.31 72 THR A CA 1
ATOM 555 C C . THR A 1 72 ? 5.329 -1.903 2.442 1.00 93.31 72 THR A C 1
ATOM 557 O O . THR A 1 72 ? 5.871 -1.433 1.438 1.00 93.31 72 THR A O 1
ATOM 560 N N . LEU A 1 73 ? 5.981 -2.071 3.597 1.00 94.25 73 LEU A N 1
ATOM 561 C CA . LEU A 1 73 ? 7.385 -1.700 3.790 1.00 94.25 73 LEU A CA 1
ATOM 562 C C . LEU A 1 73 ? 8.337 -2.524 2.916 1.00 94.25 73 LEU A C 1
ATOM 564 O O . LEU A 1 73 ? 9.329 -1.983 2.438 1.00 94.25 73 LEU A O 1
ATOM 568 N N . LEU A 1 74 ? 8.020 -3.796 2.659 1.00 94.56 74 LEU A N 1
ATOM 569 C CA . LEU A 1 74 ? 8.773 -4.637 1.722 1.00 94.56 74 LEU A CA 1
ATOM 570 C C . LEU A 1 74 ? 8.476 -4.289 0.258 1.00 94.56 74 LEU A C 1
ATOM 572 O O . LEU A 1 74 ? 9.379 -4.305 -0.577 1.00 94.56 74 LEU A O 1
ATOM 576 N N . GLN A 1 75 ? 7.231 -3.935 -0.068 1.00 94.12 75 GLN A N 1
ATOM 577 C CA . GLN A 1 75 ? 6.813 -3.620 -1.433 1.00 94.12 75 GLN A CA 1
ATOM 578 C C . GLN A 1 75 ? 7.458 -2.324 -1.953 1.00 94.12 75 GLN A C 1
ATOM 580 O O . GLN A 1 75 ? 7.802 -2.252 -3.136 1.00 94.12 75 GLN A O 1
ATOM 585 N N . LEU A 1 76 ? 7.664 -1.314 -1.102 1.00 91.31 76 LEU A N 1
ATOM 586 C CA . LEU A 1 76 ? 8.253 -0.026 -1.497 1.00 91.31 76 LEU A CA 1
ATOM 587 C C . LEU A 1 76 ? 9.655 -0.154 -2.138 1.00 91.31 76 LEU A C 1
ATOM 589 O O . LEU A 1 76 ? 9.823 0.310 -3.273 1.00 91.31 76 LEU A O 1
ATOM 593 N N . PRO A 1 77 ? 10.646 -0.810 -1.497 1.00 93.88 77 PRO A N 1
ATOM 594 C CA . PRO A 1 77 ? 11.950 -1.068 -2.099 1.00 93.88 77 PRO A CA 1
ATOM 595 C C . PRO A 1 77 ? 11.861 -1.784 -3.443 1.00 93.88 77 PRO A C 1
ATOM 597 O O . PRO A 1 77 ? 12.588 -1.416 -4.360 1.00 93.88 77 PRO A O 1
ATOM 600 N N . THR A 1 78 ? 10.949 -2.750 -3.614 1.00 92.12 78 THR A N 1
ATOM 601 C CA . THR A 1 78 ? 10.829 -3.467 -4.899 1.00 92.12 78 THR A CA 1
ATOM 602 C C . THR A 1 78 ? 10.477 -2.532 -6.058 1.00 92.12 78 THR A C 1
ATOM 604 O O . THR A 1 78 ? 11.001 -2.700 -7.158 1.00 92.12 78 THR A O 1
ATOM 607 N N . GLY A 1 79 ? 9.654 -1.504 -5.817 1.00 90.31 79 GLY A N 1
ATOM 608 C CA . GLY A 1 79 ? 9.332 -0.489 -6.823 1.00 90.31 79 GLY A CA 1
ATOM 609 C C . GLY A 1 79 ? 10.531 0.397 -7.176 1.00 90.31 79 GLY A C 1
ATOM 610 O O . GLY A 1 79 ? 10.735 0.725 -8.346 1.00 90.31 79 GLY A O 1
ATOM 611 N N . LEU A 1 80 ? 11.364 0.737 -6.187 1.00 92.19 80 LEU A N 1
ATOM 612 C CA . LEU A 1 80 ? 12.608 1.485 -6.405 1.00 92.19 80 LEU A CA 1
ATOM 613 C C . LEU A 1 80 ? 13.645 0.649 -7.162 1.00 92.19 80 LEU A C 1
ATOM 615 O O . LEU A 1 80 ? 14.202 1.125 -8.151 1.00 92.19 80 LEU A O 1
ATOM 619 N N . LEU A 1 81 ? 13.853 -0.606 -6.754 1.00 93.31 81 LEU A N 1
ATOM 620 C CA . LEU A 1 81 ? 14.744 -1.547 -7.438 1.00 93.31 81 LEU A CA 1
ATOM 621 C C . LEU A 1 81 ? 14.340 -1.717 -8.904 1.00 93.31 81 LEU A C 1
ATOM 623 O O . LEU A 1 81 ? 15.193 -1.688 -9.785 1.00 93.31 81 LEU A O 1
ATOM 627 N N . LEU A 1 82 ? 13.038 -1.812 -9.182 1.00 92.00 82 LEU A N 1
ATOM 628 C CA . LEU A 1 82 ? 12.522 -1.916 -10.543 1.00 92.00 82 LEU A CA 1
ATOM 629 C C . LEU A 1 82 ? 12.768 -0.644 -11.368 1.00 92.00 82 LEU A C 1
ATOM 631 O O . LEU A 1 82 ? 13.135 -0.731 -12.540 1.00 92.00 82 LEU A O 1
ATOM 635 N N . LYS A 1 83 ? 12.588 0.538 -10.762 1.00 90.25 83 LYS A N 1
ATOM 636 C CA . LYS A 1 83 ? 12.843 1.833 -11.412 1.00 90.25 83 LYS A CA 1
ATOM 637 C C . LYS A 1 83 ? 14.310 1.987 -11.823 1.00 90.25 83 LYS A C 1
ATOM 639 O O . LYS A 1 83 ? 14.582 2.531 -12.891 1.00 90.25 83 LYS A O 1
ATOM 644 N N . TYR A 1 84 ? 15.234 1.490 -11.003 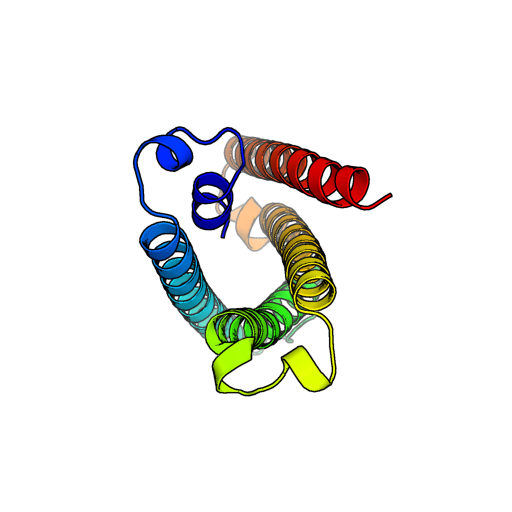1.00 92.88 84 TYR A N 1
ATOM 645 C CA . TYR A 1 84 ? 16.678 1.583 -11.233 1.00 92.88 84 TYR A CA 1
ATOM 646 C C . TYR A 1 84 ? 17.308 0.259 -11.700 1.00 92.88 84 TYR A C 1
ATOM 648 O O . TYR A 1 84 ? 18.525 0.107 -11.634 1.00 92.88 84 TYR A O 1
ATOM 656 N N . ALA A 1 85 ? 16.512 -0.686 -12.213 1.00 92.62 85 ALA A N 1
ATOM 657 C CA . ALA A 1 85 ? 16.963 -2.050 -12.504 1.00 92.62 85 ALA A CA 1
ATOM 658 C C . ALA A 1 85 ? 18.155 -2.122 -13.473 1.00 92.62 85 ALA A C 1
ATOM 660 O O . ALA A 1 85 ? 19.050 -2.937 -13.272 1.00 92.62 85 ALA A O 1
ATOM 661 N N . TYR A 1 86 ? 18.196 -1.256 -14.492 1.00 91.44 86 TYR A N 1
ATOM 662 C CA . TYR A 1 86 ? 19.328 -1.179 -15.424 1.00 91.44 86 TYR A CA 1
ATOM 663 C C . TYR A 1 86 ? 20.587 -0.605 -14.770 1.00 91.44 86 TYR A C 1
ATOM 665 O O . TYR A 1 86 ? 21.671 -1.148 -14.952 1.00 91.44 86 TYR A O 1
ATOM 673 N N . ALA A 1 87 ? 20.444 0.465 -13.981 1.00 93.50 87 ALA A N 1
ATOM 674 C CA . ALA A 1 87 ? 21.566 1.097 -13.288 1.00 93.50 87 ALA A CA 1
ATOM 675 C C . ALA A 1 87 ? 22.187 0.160 -12.238 1.00 93.50 87 ALA A C 1
ATOM 677 O O . ALA A 1 87 ? 23.399 0.145 -12.059 1.00 93.50 87 ALA A O 1
ATOM 678 N N . LEU A 1 88 ? 21.354 -0.656 -11.590 1.00 93.38 88 LEU A N 1
ATOM 679 C CA . LEU A 1 88 ? 21.757 -1.669 -10.613 1.00 93.38 88 LEU A CA 1
ATOM 680 C C . LEU A 1 88 ? 22.120 -3.020 -11.250 1.00 93.38 88 LEU A C 1
ATOM 682 O O . LEU A 1 88 ? 22.355 -3.983 -10.527 1.00 93.38 88 LEU A O 1
ATOM 686 N N . GLN A 1 89 ? 22.119 -3.115 -12.584 1.00 92.81 89 GLN A N 1
ATOM 687 C CA . GLN A 1 89 ? 22.409 -4.338 -13.339 1.00 92.81 89 GLN A CA 1
ATOM 688 C C . GLN A 1 89 ? 21.544 -5.551 -12.943 1.00 92.81 89 GLN A C 1
ATOM 690 O O . GLN A 1 89 ? 21.904 -6.686 -13.221 1.00 92.81 89 GLN A O 1
ATOM 695 N N . LEU A 1 90 ? 20.361 -5.349 -12.354 1.00 91.44 90 LEU A N 1
ATOM 696 C CA . LEU A 1 90 ? 19.475 -6.446 -11.931 1.00 91.44 90 LEU A CA 1
ATOM 697 C C . LEU A 1 90 ? 18.962 -7.268 -13.120 1.00 91.44 90 LEU A C 1
ATOM 699 O O . LEU A 1 90 ? 18.614 -8.440 -12.980 1.00 91.44 90 LEU A O 1
ATOM 703 N N . THR A 1 91 ? 18.952 -6.652 -14.303 1.00 91.69 91 THR A N 1
ATOM 704 C CA . THR A 1 91 ? 18.522 -7.274 -15.554 1.00 91.69 91 THR A CA 1
ATOM 705 C C . THR A 1 91 ? 19.455 -8.376 -16.054 1.00 91.69 91 THR A C 1
ATOM 707 O O . THR A 1 91 ? 19.067 -9.102 -16.965 1.00 91.69 91 THR A O 1
ATOM 710 N N . THR A 1 92 ? 20.664 -8.510 -15.492 1.00 92.06 92 THR A N 1
ATOM 711 C CA . THR A 1 92 ? 21.577 -9.628 -15.790 1.00 92.06 92 THR A CA 1
ATOM 712 C C . THR A 1 92 ? 21.164 -10.913 -15.069 1.00 92.06 92 THR A C 1
ATOM 714 O O . THR A 1 92 ? 21.436 -12.001 -15.567 1.00 92.06 92 THR A O 1
ATOM 717 N N . PHE A 1 93 ? 20.468 -10.792 -13.933 1.00 91.88 93 PHE A N 1
ATOM 718 C CA . PHE A 1 93 ? 20.011 -11.922 -13.121 1.00 91.88 93 PHE A CA 1
ATOM 719 C C . PHE A 1 93 ? 18.556 -12.295 -13.411 1.00 91.88 93 PHE A C 1
ATOM 721 O O . PHE A 1 93 ? 18.212 -13.473 -13.468 1.00 91.88 93 PHE A O 1
ATOM 728 N N . VAL A 1 94 ? 17.685 -11.295 -13.581 1.00 91.50 94 VAL A N 1
ATOM 729 C CA . VAL A 1 94 ? 16.244 -11.495 -13.787 1.00 91.50 94 VAL A CA 1
ATOM 730 C C . VAL A 1 94 ? 15.760 -10.589 -14.908 1.00 91.50 94 VAL A C 1
ATOM 732 O O . VAL A 1 94 ? 16.035 -9.391 -14.923 1.00 91.50 94 VAL A O 1
ATOM 735 N N . ARG A 1 95 ? 14.980 -11.128 -15.850 1.00 91.06 95 ARG A N 1
ATOM 736 C CA . ARG A 1 95 ? 14.429 -10.323 -16.948 1.00 91.06 95 ARG A CA 1
ATOM 737 C C . ARG A 1 95 ? 13.518 -9.232 -16.390 1.00 91.06 95 ARG A C 1
ATOM 739 O O . ARG A 1 95 ? 12.642 -9.498 -15.568 1.00 91.06 95 ARG A O 1
ATOM 746 N N . LEU A 1 96 ? 13.647 -8.014 -16.916 1.00 87.81 96 LEU A N 1
ATOM 747 C CA . LEU A 1 96 ? 12.858 -6.863 -16.461 1.00 87.81 96 LEU A CA 1
ATOM 748 C C . LEU A 1 96 ? 11.341 -7.113 -16.524 1.00 87.81 96 LEU A C 1
ATOM 750 O O . LEU A 1 96 ? 10.595 -6.632 -15.674 1.00 87.81 96 LEU A O 1
ATOM 754 N N . VAL A 1 97 ? 10.881 -7.871 -17.522 1.00 86.25 97 VAL A N 1
ATOM 755 C CA . VAL A 1 97 ? 9.468 -8.258 -17.670 1.00 86.25 97 VAL A CA 1
ATOM 756 C C . VAL A 1 97 ? 8.994 -9.100 -16.482 1.00 86.25 97 VAL A C 1
ATOM 758 O O . VAL A 1 97 ? 7.911 -8.855 -15.954 1.00 86.25 97 VAL A O 1
ATOM 761 N N . ASP A 1 98 ? 9.821 -10.034 -16.013 1.00 88.50 98 ASP A N 1
ATOM 762 C CA . ASP A 1 98 ? 9.496 -10.909 -14.885 1.00 88.50 98 ASP A CA 1
ATOM 763 C C . ASP A 1 98 ? 9.478 -10.115 -13.571 1.00 88.50 98 ASP A C 1
ATOM 765 O O . ASP A 1 98 ? 8.569 -10.287 -12.761 1.00 88.50 98 ASP A O 1
ATOM 769 N N . MET A 1 99 ? 10.408 -9.166 -13.400 1.00 89.56 99 MET A N 1
ATOM 770 C CA . MET A 1 99 ? 10.422 -8.259 -12.245 1.00 89.56 99 MET A CA 1
ATOM 771 C C . MET A 1 99 ? 9.185 -7.347 -12.215 1.00 89.56 99 MET A C 1
ATOM 773 O O . MET A 1 99 ? 8.567 -7.178 -11.164 1.00 89.56 99 MET A O 1
ATOM 777 N N . LYS A 1 100 ? 8.790 -6.785 -13.369 1.00 86.12 100 LYS A N 1
ATOM 778 C CA . LYS A 1 100 ? 7.568 -5.969 -13.506 1.00 86.12 100 LYS A CA 1
ATOM 779 C C . LYS A 1 100 ? 6.323 -6.777 -13.152 1.00 86.12 100 LYS A C 1
ATOM 781 O O . LYS A 1 100 ? 5.461 -6.280 -12.427 1.00 86.12 100 LYS A O 1
ATOM 786 N N . PHE A 1 101 ? 6.246 -8.018 -13.630 1.00 83.81 101 PHE A N 1
ATOM 787 C CA . PHE A 1 101 ? 5.144 -8.915 -13.307 1.00 83.81 101 PHE A CA 1
ATOM 788 C C . PHE A 1 101 ? 5.103 -9.250 -11.815 1.00 83.81 101 PHE A C 1
ATOM 790 O O . PHE A 1 101 ? 4.055 -9.097 -11.194 1.00 83.81 101 PHE A O 1
ATOM 797 N N . ALA A 1 102 ? 6.232 -9.648 -11.223 1.00 88.88 102 ALA A N 1
ATOM 798 C CA . ALA A 1 102 ? 6.310 -9.981 -9.803 1.00 88.88 102 ALA A CA 1
ATOM 799 C C . ALA A 1 102 ? 5.934 -8.783 -8.916 1.00 88.88 102 ALA A C 1
ATOM 801 O O . ALA A 1 102 ? 5.123 -8.927 -8.004 1.00 88.88 102 ALA A O 1
ATOM 802 N N . HIS A 1 103 ? 6.444 -7.586 -9.226 1.00 89.69 103 HIS A N 1
ATOM 803 C CA . HIS A 1 103 ? 6.075 -6.356 -8.524 1.00 89.69 103 HIS A CA 1
ATOM 804 C C . HIS A 1 103 ? 4.573 -6.063 -8.637 1.00 89.69 103 HIS A C 1
ATOM 806 O O . HIS A 1 103 ? 3.933 -5.748 -7.633 1.00 89.69 103 HIS A O 1
ATOM 812 N N . SER A 1 104 ? 4.003 -6.201 -9.839 1.00 85.19 104 SER A N 1
ATOM 813 C CA . SER A 1 104 ? 2.576 -5.974 -10.084 1.00 85.19 104 SER A CA 1
ATOM 814 C C . SER A 1 104 ? 1.693 -6.991 -9.357 1.00 85.19 104 SER A C 1
ATOM 816 O O . SER A 1 104 ? 0.701 -6.593 -8.745 1.00 85.19 104 SER A O 1
ATOM 818 N N . LEU A 1 105 ? 2.057 -8.275 -9.368 1.00 86.19 105 LEU A N 1
ATOM 819 C CA . LEU A 1 105 ? 1.333 -9.334 -8.664 1.00 86.19 105 LEU A CA 1
ATOM 820 C C . LEU A 1 105 ? 1.419 -9.152 -7.143 1.00 86.19 105 LEU A C 1
ATOM 822 O O . LEU A 1 105 ? 0.398 -9.169 -6.463 1.00 86.19 105 LEU A O 1
ATOM 826 N N . SER A 1 106 ? 2.619 -8.906 -6.618 1.00 90.06 106 SER A N 1
ATOM 827 C CA . SER A 1 106 ? 2.851 -8.651 -5.192 1.00 90.06 106 SER A CA 1
ATOM 828 C C . SER A 1 106 ? 2.076 -7.425 -4.701 1.00 90.06 106 SER A C 1
ATOM 830 O O . SER A 1 106 ? 1.350 -7.497 -3.711 1.00 90.06 106 SER A O 1
ATOM 832 N N . GLY A 1 107 ? 2.128 -6.319 -5.451 1.00 88.38 107 GLY A N 1
ATOM 833 C CA . GLY A 1 107 ? 1.349 -5.117 -5.151 1.00 88.38 107 GLY A CA 1
ATOM 834 C C . GLY A 1 107 ? -0.160 -5.358 -5.221 1.00 88.38 107 GLY A C 1
ATOM 835 O O . GLY A 1 107 ? -0.917 -4.757 -4.460 1.00 88.38 107 GLY A O 1
ATOM 836 N N . SER A 1 108 ? -0.596 -6.278 -6.086 1.00 86.00 108 SER A N 1
ATOM 837 C CA . SER A 1 108 ? -1.998 -6.679 -6.190 1.00 86.00 108 SER A CA 1
ATOM 838 C C . SER A 1 108 ? -2.481 -7.466 -4.984 1.00 86.00 108 SER A C 1
ATOM 840 O O . SER A 1 108 ? -3.547 -7.174 -4.444 1.00 86.00 108 SER A O 1
ATOM 842 N N . LEU A 1 109 ? -1.674 -8.414 -4.517 1.00 88.56 109 LEU A N 1
ATOM 843 C CA . LEU A 1 109 ? -1.952 -9.142 -3.285 1.00 88.56 109 LEU A CA 1
ATOM 844 C C . LEU A 1 109 ? -1.984 -8.188 -2.090 1.00 88.56 109 LEU A C 1
ATOM 846 O O . LEU A 1 109 ? -2.953 -8.199 -1.334 1.00 88.56 109 LEU A O 1
ATOM 850 N N . LEU A 1 110 ? -0.987 -7.307 -1.962 1.00 91.62 110 LEU A N 1
ATOM 851 C CA . LEU A 1 110 ? -0.944 -6.297 -0.903 1.00 91.62 110 LEU A CA 1
ATOM 852 C C . LEU A 1 110 ? -2.217 -5.437 -0.872 1.00 91.62 110 LEU A C 1
ATOM 854 O O . LEU A 1 110 ? -2.753 -5.152 0.200 1.00 91.62 110 LEU A O 1
ATOM 858 N N . TYR A 1 111 ? -2.727 -5.049 -2.040 1.00 88.38 111 TYR A N 1
ATOM 859 C CA . TYR A 1 111 ? -3.971 -4.295 -2.135 1.00 88.38 111 TYR A CA 1
ATOM 860 C C . TYR A 1 111 ? -5.175 -5.076 -1.584 1.00 88.38 111 TYR A C 1
ATOM 862 O O . TYR A 1 111 ? -5.954 -4.523 -0.807 1.00 88.38 111 TYR A O 1
ATOM 870 N N . VAL A 1 112 ? -5.291 -6.369 -1.910 1.00 88.50 112 VAL A N 1
ATOM 871 C CA . VAL A 1 112 ? -6.341 -7.249 -1.366 1.00 88.50 112 VAL A CA 1
ATOM 872 C C . VAL A 1 112 ? -6.237 -7.357 0.158 1.00 88.50 112 VAL A C 1
ATOM 874 O O . VAL A 1 112 ? -7.248 -7.198 0.842 1.00 88.50 112 VAL A O 1
ATOM 877 N N . PHE A 1 113 ? -5.030 -7.545 0.703 1.00 90.81 113 PHE A N 1
ATOM 878 C CA . PHE A 1 113 ? -4.800 -7.527 2.154 1.00 90.81 113 PHE A CA 1
ATOM 879 C C . PHE A 1 113 ? -5.280 -6.213 2.789 1.00 90.81 113 PHE A C 1
ATOM 881 O O . PHE A 1 113 ? -5.978 -6.241 3.804 1.00 90.81 113 PHE A O 1
ATOM 888 N N . GLY A 1 114 ? -4.997 -5.071 2.154 1.00 91.69 114 GLY A N 1
ATOM 889 C CA . GLY A 1 114 ? -5.492 -3.763 2.587 1.00 91.69 114 GLY A CA 1
ATOM 890 C C . GLY A 1 114 ? -7.021 -3.652 2.578 1.00 91.69 114 GLY A C 1
ATOM 891 O O . GLY A 1 114 ? -7.604 -3.160 3.545 1.00 91.69 114 GLY A O 1
ATOM 892 N N . CYS A 1 115 ? -7.692 -4.147 1.534 1.00 92.00 115 CYS A N 1
ATOM 893 C CA . CYS A 1 115 ? -9.157 -4.191 1.473 1.00 92.00 115 CYS A CA 1
ATOM 894 C C . CYS A 1 115 ? -9.750 -5.047 2.600 1.00 92.00 115 CYS A C 1
ATOM 896 O O . CYS A 1 115 ? -10.680 -4.606 3.276 1.00 92.00 115 CYS A O 1
ATOM 898 N N . VAL A 1 116 ? -9.188 -6.234 2.844 1.00 92.75 116 VAL A N 1
ATOM 899 C CA . VAL A 1 116 ? -9.622 -7.119 3.937 1.00 92.75 116 VAL A CA 1
ATOM 900 C C . VAL A 1 116 ? -9.391 -6.456 5.298 1.00 92.75 116 VAL A C 1
ATOM 902 O O . VAL A 1 116 ? -10.288 -6.467 6.141 1.00 92.75 116 VAL A O 1
ATOM 905 N N . ALA A 1 117 ? -8.237 -5.815 5.507 1.00 94.06 117 ALA A N 1
ATOM 906 C CA . ALA A 1 117 ? -7.943 -5.080 6.737 1.00 94.06 117 ALA A CA 1
ATOM 907 C C . ALA A 1 117 ? -8.969 -3.964 7.000 1.00 94.06 117 ALA A C 1
ATOM 909 O O . ALA A 1 117 ? -9.422 -3.812 8.138 1.00 94.06 117 ALA A O 1
ATOM 910 N N . LEU A 1 118 ? -9.359 -3.213 5.961 1.00 92.75 118 LEU A N 1
ATOM 911 C CA . LEU A 1 118 ? -10.378 -2.161 6.046 1.00 92.75 118 LEU A CA 1
ATOM 912 C C . LEU A 1 118 ? -11.767 -2.727 6.347 1.00 92.75 118 LEU A C 1
ATOM 914 O O . LEU A 1 118 ? -12.432 -2.240 7.256 1.00 92.75 118 LEU A O 1
ATOM 918 N N . MET A 1 119 ? -12.181 -3.787 5.651 1.00 93.62 119 MET A N 1
ATOM 919 C CA . MET A 1 119 ? -13.464 -4.446 5.915 1.00 93.62 119 MET A CA 1
ATOM 920 C C . MET A 1 119 ? -13.556 -4.957 7.359 1.00 93.62 119 MET A C 1
ATOM 922 O O . MET A 1 119 ? -14.553 -4.714 8.035 1.00 93.62 119 MET A O 1
ATOM 926 N N . LEU A 1 120 ? -12.490 -5.582 7.873 1.00 93.81 120 LEU A N 1
ATOM 927 C CA . LEU A 1 120 ? -12.411 -6.004 9.276 1.00 93.81 120 LEU A CA 1
ATOM 928 C C . LEU A 1 120 ? -12.420 -4.817 10.256 1.00 93.81 120 LEU A C 1
ATOM 930 O O . LEU A 1 120 ? -12.894 -4.957 11.381 1.00 93.81 120 LEU A O 1
ATOM 934 N N . SER A 1 121 ? -11.913 -3.651 9.843 1.00 92.69 121 SER A N 1
ATOM 935 C CA . SER A 1 121 ? -11.969 -2.422 10.644 1.00 92.69 121 SER A CA 1
ATOM 936 C C . SER A 1 121 ? -13.406 -1.928 10.815 1.00 92.69 121 SER A C 1
ATOM 938 O O . SER A 1 121 ? -13.801 -1.567 11.922 1.00 92.69 121 SER A O 1
ATOM 940 N N . PHE A 1 122 ? -14.218 -1.972 9.754 1.00 93.56 122 PHE A N 1
ATOM 941 C CA . PHE A 1 122 ? -15.596 -1.466 9.781 1.00 93.56 122 PHE A CA 1
ATOM 942 C C . PHE A 1 122 ? -16.544 -2.292 10.655 1.00 93.56 122 PHE A C 1
ATOM 944 O O . PHE A 1 122 ? -17.516 -1.755 11.174 1.00 93.56 122 PHE A O 1
ATOM 951 N N . VAL A 1 123 ? -16.251 -3.578 10.857 1.00 91.75 123 VAL A N 1
ATOM 952 C CA . VAL A 1 123 ? -16.986 -4.440 11.805 1.00 91.75 123 VAL A CA 1
ATOM 953 C C . VAL A 1 123 ? -16.336 -4.496 13.185 1.00 91.75 123 VAL A C 1
ATOM 955 O O . VAL A 1 123 ? -16.787 -5.241 14.051 1.00 91.75 123 VAL A O 1
ATOM 958 N N . SER A 1 124 ? -15.262 -3.739 13.417 1.00 89.94 124 SER A N 1
ATOM 959 C CA . SER A 1 124 ? -14.652 -3.682 14.741 1.00 89.94 124 SER A CA 1
ATOM 960 C C . SER A 1 124 ? -15.586 -2.994 15.736 1.00 89.94 124 SER A C 1
ATOM 962 O O . SER A 1 124 ? -16.273 -2.031 15.394 1.00 89.94 124 SER A O 1
ATOM 964 N N . ASN A 1 125 ? -15.546 -3.435 16.999 1.00 88.75 125 ASN A N 1
ATOM 965 C CA . ASN A 1 125 ? -16.341 -2.821 18.067 1.00 88.75 125 ASN A CA 1
ATOM 966 C C . ASN A 1 125 ? -16.119 -1.304 18.128 1.00 88.75 125 ASN A C 1
ATOM 968 O O . ASN A 1 125 ? -17.068 -0.548 18.286 1.00 88.75 125 ASN A O 1
ATOM 972 N N . TRP A 1 126 ? -14.876 -0.843 17.949 1.00 87.62 126 TRP A N 1
ATOM 973 C CA . TRP A 1 126 ? -14.584 0.588 17.950 1.00 87.62 126 TRP A CA 1
ATOM 974 C C . TRP A 1 126 ? -15.344 1.321 16.839 1.00 87.62 126 TRP A C 1
ATOM 976 O O . TRP A 1 126 ? -16.010 2.310 17.124 1.00 87.62 126 TRP A O 1
ATOM 986 N N . PHE A 1 127 ? -15.308 0.825 15.602 1.00 90.44 127 PHE A N 1
ATOM 987 C CA . PHE A 1 127 ? -15.954 1.503 14.479 1.00 90.44 127 PHE A CA 1
ATOM 988 C C . PHE A 1 127 ? -17.481 1.495 14.606 1.00 90.44 127 PHE A C 1
ATOM 990 O O . PHE A 1 127 ? -18.112 2.540 14.460 1.00 90.44 127 PHE A O 1
ATOM 997 N N . VAL A 1 128 ? -18.069 0.345 14.945 1.00 92.62 128 VAL A N 1
ATOM 998 C CA . VAL A 1 128 ? -19.528 0.200 15.080 1.00 92.62 128 VAL A CA 1
ATOM 999 C C . VAL A 1 128 ? -20.079 1.041 16.238 1.00 92.62 128 VAL A C 1
ATOM 1001 O O . VAL A 1 128 ? -21.165 1.593 16.117 1.00 92.62 128 VAL A O 1
ATOM 1004 N N . HIS A 1 129 ? -19.331 1.210 17.335 1.00 93.69 129 HIS A N 1
ATOM 1005 C CA . HIS A 1 129 ? -19.761 2.066 18.450 1.00 93.69 129 HIS A CA 1
ATOM 1006 C C . HIS A 1 129 ? -19.651 3.572 18.174 1.00 93.69 129 HIS A C 1
ATOM 1008 O O . HIS A 1 129 ? -20.319 4.351 18.849 1.00 93.69 129 HIS A O 1
ATOM 1014 N N . HIS A 1 130 ? -18.818 3.995 17.218 1.00 93.69 130 HIS A N 1
ATOM 1015 C CA . HIS A 1 130 ? -18.559 5.416 16.940 1.00 93.69 130 HIS A CA 1
ATOM 1016 C C . HIS A 1 130 ? -19.147 5.892 15.606 1.00 93.69 130 HIS A C 1
ATOM 1018 O O . HIS A 1 130 ? -18.943 7.042 15.219 1.00 93.69 130 HIS A O 1
ATOM 1024 N N . THR A 1 131 ? -19.857 5.028 14.878 1.00 94.44 131 THR A N 1
ATOM 1025 C CA . THR A 1 131 ? -20.434 5.356 13.569 1.00 94.44 131 THR A CA 1
ATOM 1026 C C . THR A 1 131 ? -21.847 4.799 13.430 1.00 94.44 131 THR A C 1
ATOM 1028 O O . THR A 1 131 ? -22.262 3.909 14.164 1.00 94.44 131 THR A O 1
ATOM 1031 N N . SER A 1 132 ? -22.614 5.344 12.483 1.00 94.50 132 SER A N 1
ATOM 1032 C CA . SER A 1 132 ? -23.952 4.832 12.182 1.00 94.50 132 SER A CA 1
ATOM 1033 C C . SER A 1 132 ? -23.883 3.544 11.355 1.00 94.50 132 SER A C 1
ATOM 1035 O O . SER A 1 132 ? -22.972 3.367 10.542 1.00 94.50 132 SER A O 1
ATOM 1037 N N . THR A 1 133 ? -24.897 2.682 11.465 1.00 91.94 133 THR A N 1
ATOM 1038 C CA . THR A 1 133 ? -25.017 1.469 10.635 1.00 91.94 133 THR A CA 1
ATOM 1039 C C . THR A 1 133 ? -24.965 1.790 9.137 1.00 91.94 133 THR A C 1
ATOM 1041 O O . THR A 1 133 ? -24.356 1.063 8.355 1.00 91.94 133 THR A O 1
ATOM 1044 N N . LEU A 1 134 ? -25.540 2.926 8.731 1.00 94.56 134 LEU A N 1
ATOM 1045 C CA . LEU A 1 134 ? -25.503 3.388 7.346 1.00 94.56 134 LEU A CA 1
ATOM 1046 C C . LEU A 1 134 ? -24.067 3.705 6.887 1.00 94.56 134 LEU A C 1
ATOM 1048 O O . LEU A 1 134 ? -23.671 3.333 5.784 1.00 94.56 134 LEU A O 1
ATOM 1052 N N . THR A 1 135 ? -23.260 4.326 7.752 1.00 93.31 135 THR A N 1
ATOM 1053 C CA . THR A 1 135 ? -21.835 4.592 7.497 1.00 93.31 135 THR A CA 1
ATOM 1054 C C . THR A 1 135 ? -21.051 3.294 7.306 1.00 93.31 135 THR A C 1
ATOM 1056 O O . THR A 1 135 ? -20.214 3.223 6.404 1.00 93.31 135 THR A O 1
ATOM 1059 N N . VAL A 1 136 ? -21.343 2.254 8.096 1.00 93.25 136 VAL A N 1
ATOM 1060 C CA . VAL A 1 136 ? -20.728 0.923 7.943 1.00 93.25 136 VAL A CA 1
ATOM 1061 C C . VAL A 1 136 ? -21.038 0.353 6.556 1.00 93.25 136 VAL A C 1
ATOM 1063 O O . VAL A 1 136 ? -20.112 0.001 5.824 1.00 93.25 136 VAL A O 1
ATOM 1066 N N . TYR A 1 137 ? -22.311 0.335 6.146 1.00 93.31 137 TYR A N 1
ATOM 1067 C CA . TYR A 1 137 ? -22.706 -0.190 4.833 1.00 93.31 137 TYR A CA 1
ATOM 1068 C C . TYR A 1 137 ? -22.073 0.575 3.668 1.00 93.31 137 TYR A C 1
ATOM 1070 O O . TYR A 1 137 ? -21.540 -0.052 2.750 1.00 93.31 137 TYR A O 1
ATOM 1078 N N . TYR A 1 138 ? -22.059 1.912 3.712 1.00 94.12 138 TYR A N 1
ATOM 1079 C CA . TYR A 1 138 ? -21.396 2.703 2.672 1.00 94.12 138 TYR A CA 1
ATOM 1080 C C . TYR A 1 138 ? -19.889 2.446 2.615 1.00 94.12 138 TYR A C 1
ATOM 1082 O O . TYR A 1 138 ? -19.329 2.324 1.526 1.00 94.12 138 TYR A O 1
ATOM 1090 N N . SER A 1 139 ? -19.237 2.288 3.768 1.00 93.12 139 SER A N 1
ATOM 1091 C CA . SER A 1 139 ? -17.806 1.977 3.837 1.00 93.12 139 SER A CA 1
ATOM 1092 C C . SER A 1 139 ? -17.492 0.622 3.190 1.00 93.12 139 SER A C 1
ATOM 1094 O O . SER A 1 139 ? -16.559 0.518 2.390 1.00 93.12 139 SER A O 1
ATOM 1096 N N . PHE A 1 140 ? -18.314 -0.400 3.453 1.00 93.12 140 PHE A N 1
ATOM 1097 C CA . PHE A 1 140 ? -18.209 -1.707 2.797 1.00 93.12 140 PHE A CA 1
ATOM 1098 C C . PHE A 1 140 ? -18.416 -1.627 1.285 1.00 93.12 140 PHE A C 1
ATOM 1100 O O . PHE A 1 140 ? -17.608 -2.174 0.532 1.00 93.12 140 PHE A O 1
ATOM 1107 N N . ALA A 1 141 ? -19.468 -0.932 0.842 1.00 92.31 141 ALA A N 1
ATOM 1108 C CA . ALA A 1 141 ? -19.786 -0.786 -0.575 1.00 92.31 141 ALA A CA 1
ATOM 1109 C C . ALA A 1 141 ? -18.632 -0.122 -1.342 1.00 92.31 141 ALA A C 1
ATOM 1111 O O . ALA A 1 141 ? -18.206 -0.634 -2.377 1.00 92.31 141 ALA A O 1
ATOM 1112 N N . ILE A 1 142 ? -18.061 0.956 -0.794 1.00 91.31 142 ILE A N 1
ATOM 1113 C CA . ILE A 1 142 ? -16.924 1.655 -1.404 1.00 91.31 142 ILE A CA 1
ATOM 1114 C C . ILE A 1 142 ? -15.718 0.718 -1.521 1.00 91.31 142 ILE A C 1
ATOM 1116 O O . ILE A 1 142 ? -15.151 0.588 -2.606 1.00 91.31 142 ILE A O 1
ATOM 1120 N N . VAL A 1 143 ? -15.336 0.011 -0.452 1.00 90.88 143 VAL A N 1
ATOM 1121 C CA . VAL A 1 143 ? -14.177 -0.898 -0.511 1.00 90.88 143 VAL A CA 1
ATOM 1122 C C . VAL A 1 143 ? -14.413 -2.058 -1.484 1.00 90.88 143 VAL A C 1
ATOM 1124 O O . VAL A 1 143 ? -13.491 -2.419 -2.217 1.00 90.88 143 VAL A O 1
ATOM 1127 N N . ALA A 1 144 ? -15.632 -2.598 -1.568 1.00 88.25 144 ALA A N 1
ATOM 1128 C CA . ALA A 1 144 ? -15.981 -3.647 -2.529 1.00 88.25 144 ALA A CA 1
ATOM 1129 C C . ALA A 1 144 ? -15.902 -3.161 -3.990 1.00 88.25 144 ALA A C 1
ATOM 1131 O O . ALA A 1 144 ? -15.341 -3.848 -4.850 1.00 88.25 144 ALA A O 1
ATOM 1132 N N . MET A 1 145 ? -16.393 -1.951 -4.278 1.00 87.00 145 MET A N 1
ATOM 1133 C CA . MET A 1 145 ? -16.267 -1.334 -5.606 1.00 87.00 145 MET A CA 1
ATOM 1134 C C . MET A 1 145 ? -14.800 -1.113 -5.991 1.00 87.00 145 MET A C 1
ATOM 1136 O O . MET A 1 145 ? -14.395 -1.375 -7.123 1.00 87.00 145 MET A O 1
ATOM 1140 N N . MET A 1 146 ? -13.971 -0.674 -5.045 1.00 83.81 146 MET A N 1
ATOM 1141 C CA . MET A 1 146 ? -12.546 -0.479 -5.304 1.00 83.81 146 MET A CA 1
ATOM 1142 C C . MET A 1 146 ? -11.808 -1.814 -5.516 1.00 83.81 146 MET A C 1
ATOM 1144 O O . MET A 1 146 ? -10.981 -1.919 -6.424 1.00 83.81 146 MET A O 1
ATOM 1148 N N . ALA A 1 147 ? -12.148 -2.849 -4.738 1.00 83.81 147 ALA A N 1
ATOM 1149 C CA . ALA A 1 147 ? -11.591 -4.195 -4.874 1.00 83.81 147 ALA A CA 1
ATOM 1150 C C . ALA A 1 147 ? -11.891 -4.813 -6.247 1.00 83.81 147 ALA A C 1
ATOM 1152 O O . ALA A 1 147 ? -10.984 -5.311 -6.915 1.00 83.81 147 ALA A O 1
ATOM 1153 N N . THR A 1 148 ? -13.143 -4.733 -6.700 1.00 79.19 148 THR A N 1
ATOM 1154 C CA . THR A 1 148 ? -13.566 -5.278 -8.003 1.00 79.19 148 THR A CA 1
ATOM 1155 C C . THR A 1 148 ? -12.886 -4.573 -9.175 1.00 79.19 148 THR A C 1
ATOM 1157 O O . THR A 1 148 ? -12.359 -5.241 -10.066 1.00 79.19 148 THR A O 1
ATOM 1160 N N . PHE A 1 149 ? -12.800 -3.239 -9.145 1.00 76.31 149 PHE A N 1
ATOM 1161 C CA . PHE A 1 149 ? -12.070 -2.473 -10.160 1.00 76.31 149 PHE A CA 1
ATOM 1162 C C . PHE A 1 149 ? -10.593 -2.887 -10.238 1.00 76.31 149 PHE A C 1
ATOM 1164 O O . PHE A 1 149 ? -10.014 -3.017 -11.320 1.00 76.31 149 PHE A O 1
ATOM 1171 N N . PHE A 1 150 ? -9.968 -3.118 -9.087 1.00 73.50 150 PHE A N 1
ATOM 1172 C CA . PHE A 1 150 ? -8.569 -3.507 -9.029 1.00 73.50 150 PHE A CA 1
ATOM 1173 C C . PHE A 1 150 ? -8.329 -4.936 -9.541 1.00 73.50 150 PHE A C 1
ATOM 1175 O O . PHE A 1 150 ? -7.427 -5.150 -10.352 1.00 73.50 150 PHE A O 1
ATOM 1182 N N . ILE A 1 151 ? -9.161 -5.900 -9.135 1.00 73.81 151 ILE A N 1
ATOM 1183 C CA . ILE A 1 151 ? -9.076 -7.293 -9.604 1.00 73.81 151 ILE A CA 1
ATOM 1184 C C . ILE A 1 151 ? -9.271 -7.368 -11.125 1.00 73.81 151 ILE A C 1
ATOM 1186 O O . ILE A 1 151 ? -8.529 -8.085 -11.796 1.00 73.81 151 ILE A O 1
ATOM 1190 N N . GLY A 1 152 ? -10.195 -6.580 -11.689 1.00 70.81 152 GLY A N 1
ATOM 1191 C CA . GLY A 1 152 ? -10.382 -6.490 -13.142 1.00 70.81 152 GLY A CA 1
ATOM 1192 C C . GLY A 1 152 ? -9.120 -6.023 -13.877 1.00 70.81 152 GLY A C 1
ATOM 1193 O O . GLY A 1 152 ? -8.730 -6.611 -14.888 1.00 70.81 152 GLY A O 1
ATOM 1194 N N . ASN A 1 153 ? -8.419 -5.024 -13.330 1.00 67.62 153 ASN A N 1
ATOM 1195 C CA . ASN A 1 153 ? -7.134 -4.583 -13.877 1.00 67.62 153 ASN A CA 1
ATOM 1196 C C . ASN A 1 153 ? -6.045 -5.660 -13.730 1.00 67.62 153 ASN A C 1
ATOM 1198 O O . ASN A 1 153 ? -5.335 -5.932 -14.696 1.00 67.62 153 ASN A O 1
ATOM 1202 N N . ALA A 1 154 ? -5.931 -6.315 -12.572 1.00 68.62 154 ALA A N 1
ATOM 1203 C CA . ALA A 1 154 ? -4.957 -7.390 -12.364 1.0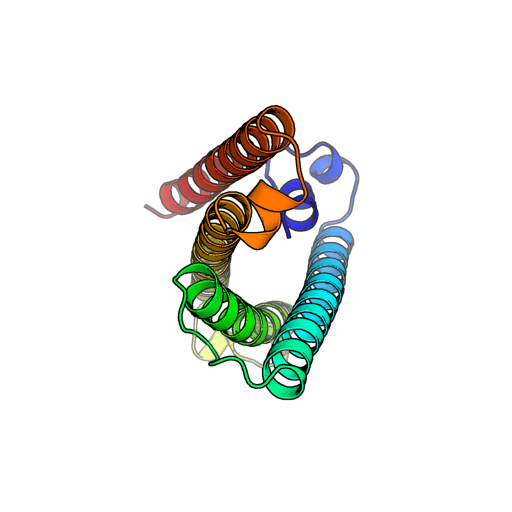0 68.62 154 ALA A CA 1
ATOM 1204 C C . ALA A 1 154 ? -5.173 -8.569 -13.335 1.00 68.62 154 ALA A C 1
ATOM 1206 O O . ALA A 1 154 ? -4.210 -9.085 -13.907 1.00 68.62 154 ALA A O 1
ATOM 1207 N N . TYR A 1 155 ? -6.431 -8.944 -13.590 1.00 67.62 155 TYR A N 1
ATOM 1208 C CA . TYR A 1 155 ? -6.784 -10.000 -14.542 1.00 67.62 155 TYR A CA 1
ATOM 1209 C C . TYR A 1 155 ? -6.322 -9.678 -15.972 1.00 67.62 155 TYR A C 1
ATOM 1211 O O . TYR A 1 155 ? -5.765 -10.545 -16.647 1.00 67.62 155 TYR A O 1
ATOM 1219 N N . SER A 1 156 ? -6.473 -8.425 -16.421 1.00 66.44 156 SER A N 1
ATOM 1220 C CA . SER A 1 156 ? -5.984 -8.002 -17.745 1.00 66.44 156 SER A CA 1
ATOM 1221 C C . SER A 1 156 ? -4.464 -8.155 -17.898 1.00 66.44 156 SER A C 1
ATOM 1223 O O . SER A 1 156 ? -3.997 -8.593 -18.946 1.00 66.44 156 SER A O 1
ATOM 1225 N N . ILE A 1 157 ? -3.694 -7.882 -16.839 1.00 64.19 157 ILE A N 1
ATOM 1226 C CA . ILE A 1 157 ? -2.227 -7.998 -16.844 1.00 64.19 157 ILE A CA 1
ATOM 1227 C C . ILE A 1 157 ? -1.793 -9.465 -16.942 1.00 64.19 157 ILE A C 1
ATOM 1229 O O . ILE A 1 157 ? -0.858 -9.783 -17.676 1.00 64.19 157 ILE A O 1
ATOM 1233 N N . ILE A 1 158 ? -2.473 -10.363 -16.221 1.00 66.44 158 ILE A N 1
ATOM 1234 C CA . ILE A 1 158 ? -2.185 -11.804 -16.256 1.00 66.44 158 ILE A CA 1
ATOM 1235 C C . ILE A 1 158 ? -2.524 -12.383 -17.633 1.00 66.44 158 ILE A C 1
ATOM 1237 O O . ILE A 1 158 ? -1.714 -13.113 -18.200 1.00 66.44 158 ILE A O 1
ATOM 1241 N N . LYS A 1 159 ? -3.680 -12.013 -18.199 1.00 64.81 159 LYS A N 1
ATOM 1242 C CA . LYS A 1 159 ? -4.149 -12.523 -19.495 1.00 64.81 159 LYS A CA 1
ATOM 1243 C C . LYS A 1 159 ? -3.227 -12.163 -20.665 1.00 64.81 159 LYS A C 1
ATOM 1245 O O . LYS A 1 159 ? -3.134 -12.937 -21.599 1.00 64.81 159 LYS A O 1
ATOM 1250 N N . VAL A 1 160 ? -2.543 -11.018 -20.627 1.00 61.81 160 VAL A N 1
ATOM 1251 C CA . VAL A 1 160 ? -1.605 -10.603 -21.694 1.00 61.81 160 VAL A CA 1
ATOM 1252 C C . VAL A 1 160 ? -0.307 -11.431 -21.695 1.00 61.81 160 VAL A C 1
ATOM 1254 O O . VAL A 1 160 ? 0.430 -11.406 -22.678 1.00 61.81 160 VAL A O 1
ATOM 1257 N N . ARG A 1 161 ? 0.004 -12.146 -20.605 1.00 59.34 161 ARG A N 1
ATOM 1258 C CA . ARG A 1 161 ? 1.248 -12.922 -20.456 1.00 59.34 161 ARG A CA 1
ATOM 1259 C C . ARG A 1 161 ? 1.078 -14.429 -20.702 1.00 59.34 161 ARG A C 1
ATOM 1261 O O . ARG A 1 161 ? 2.096 -15.107 -20.828 1.00 59.34 161 ARG A O 1
ATOM 1268 N N . LEU A 1 162 ? -0.160 -14.928 -20.724 1.00 53.34 162 LEU A N 1
ATOM 1269 C CA . LEU A 1 162 ? -0.517 -16.305 -21.093 1.00 53.34 162 LEU A CA 1
ATOM 1270 C C . LEU A 1 162 ? -0.800 -16.382 -22.593 1.00 53.34 162 LEU A C 1
ATOM 1272 O O . LEU A 1 162 ? -0.363 -17.379 -23.201 1.00 53.34 162 LEU A O 1
#

Radius of gyration: 17.98 Å; chains: 1; bounding box: 48×30×52 Å

InterPro domains:
  IPR006593 Cytochrome b561/ferric reductase, transmembrane domain [PF03188] (15-127)
  IPR006593 Cytochrome b561/ferric reductase, transmembrane domain [PS50939] (1-159)

Secondary structure (DSSP, 8-state):
-HHHHHTTSTT-GGGGTS-HHHHHHHHHHHHHHHHHHHHHHHHHHHHHHHHTTPPSS-SHHHHHHHHHHHHHHHHHHHHHHHHTTTTTTGGGTS-HHHHHHHHHHHHHHHHHHHHHHHHHHHTSHHHHHHS-HHHHHHHHHHHHHHHHHHHHHHHHHHHTT-

Organism: NCBI:txid241478